Protein AF-A0A839TXS6-F1 (afdb_monomer)

Solvent-accessible surface area (backbone atoms only — not comparable to full-atom values): 8202 Å² total; per-residue (Å²): 132,53,36,42,68,59,50,18,70,73,70,50,46,52,59,66,53,50,51,52,53,51,49,50,30,34,73,73,60,77,38,52,54,54,51,75,54,97,57,32,53,45,65,44,64,71,42,46,54,56,72,69,63,61,75,83,82,77,81,77,80,83,78,79,90,78,90,86,87,88,83,88,86,90,81,88,83,87,83,82,89,80,85,82,86,80,91,72,86,74,62,67,65,44,76,38,69,32,92,76,65,67,48,78,42,80,26,48,74,86,34,74,46,64,35,94,86,78,69,47,79,38,68,96

Foldseek 3Di:
DDFLVNVCVVQLDDSVVSQVVVVVCCVVVVAANWDADPRDIGHDVVSVCVVVPPPPPPPPPPDDDDDDDDDDDDDDDDDDDDDDDDDDPQQAFDFDADPRGRDTDGHGAQDWDQDPPPRDIDGD

Secondary structure (DSSP, 8-state):
-EEHHHHHHHHT--HHHHHHHHHHHHHTTSSSSEEEETTEEEE-HHHHHHHH-S----------------------------PPP------PPEEEE-TTT--EEEE-TT-EEE-TTT--EEE-

Sequence (124 aa):
MTSVEQIRSLSQTSPADVTRDLTFMFEEGLLPEGRIINGTVYIHQQAFDDYFNDEYDEEYEDGDSSSDETGHGRIEGSPSGFEPPGSGHPSSPKTVECPGCGARVFLGAEQEKECEYCGNVVCA

Structure (mmCIF, N/CA/C/O backbone):
data_AF-A0A839TXS6-F1
#
_entry.id   AF-A0A839TXS6-F1
#
loop_
_atom_site.group_PDB
_atom_site.id
_atom_site.type_symbol
_atom_site.label_atom_id
_atom_site.label_alt_id
_atom_site.label_comp_id
_atom_site.label_asym_id
_atom_site.label_entity_id
_atom_site.label_seq_id
_atom_site.pdbx_PDB_ins_code
_atom_site.Cartn_x
_atom_site.Cartn_y
_atom_site.Cartn_z
_atom_site.occupancy
_atom_site.B_iso_or_equiv
_atom_site.auth_seq_id
_atom_site.auth_comp_id
_atom_site.auth_asym_id
_atom_site.auth_atom_id
_atom_site.pdbx_PDB_model_num
ATOM 1 N N . MET A 1 1 ? 10.062 -11.748 -2.117 1.00 67.19 1 MET A N 1
ATOM 2 C CA . MET A 1 1 ? 8.942 -11.044 -2.775 1.00 67.19 1 MET A CA 1
ATOM 3 C C . MET A 1 1 ? 7.980 -10.630 -1.686 1.00 67.19 1 MET A C 1
ATOM 5 O O . MET A 1 1 ? 7.660 -11.469 -0.851 1.00 67.19 1 MET A O 1
ATOM 9 N N . THR A 1 2 ? 7.609 -9.357 -1.651 1.00 89.44 2 THR A N 1
ATOM 10 C CA . THR A 1 2 ? 6.783 -8.784 -0.582 1.00 89.44 2 THR A CA 1
ATOM 11 C C . THR A 1 2 ? 5.312 -8.881 -0.972 1.00 89.44 2 THR A C 1
ATOM 13 O O . THR A 1 2 ? 4.953 -8.588 -2.111 1.00 89.44 2 THR A O 1
ATOM 16 N N . SER A 1 3 ? 4.458 -9.316 -0.049 1.00 94.19 3 SER A N 1
ATOM 17 C CA . SER A 1 3 ? 3.008 -9.394 -0.267 1.00 94.19 3 SER A CA 1
ATOM 18 C C . SER A 1 3 ? 2.260 -8.236 0.392 1.00 94.19 3 SER A C 1
ATOM 20 O O . SER A 1 3 ? 2.709 -7.681 1.393 1.00 94.19 3 SER A O 1
ATOM 22 N N . VAL A 1 4 ? 1.083 -7.915 -0.142 1.00 93.38 4 VAL A N 1
ATOM 23 C CA . VAL A 1 4 ? 0.149 -6.924 0.411 1.00 93.38 4 VAL A CA 1
ATOM 24 C C . VAL A 1 4 ? -0.238 -7.277 1.850 1.00 93.38 4 VAL A C 1
ATOM 26 O O . VAL A 1 4 ? -0.277 -6.391 2.695 1.00 93.38 4 VAL A O 1
ATOM 29 N N . GLU A 1 5 ? -0.438 -8.562 2.165 1.00 92.69 5 GLU A N 1
ATOM 30 C CA . GLU A 1 5 ? -0.753 -9.007 3.534 1.00 92.69 5 GLU A CA 1
ATOM 31 C C . GLU A 1 5 ? 0.400 -8.756 4.515 1.00 92.69 5 GLU A C 1
ATOM 33 O O . GLU A 1 5 ? 0.169 -8.354 5.655 1.00 92.69 5 GLU A O 1
ATOM 38 N N . GLN A 1 6 ? 1.650 -8.944 4.081 1.00 92.56 6 GLN A N 1
ATOM 39 C CA . GLN A 1 6 ? 2.813 -8.621 4.913 1.00 92.56 6 GLN A CA 1
ATOM 40 C C . GLN A 1 6 ? 2.917 -7.120 5.167 1.00 92.56 6 GLN A C 1
ATOM 42 O O . GLN A 1 6 ? 3.170 -6.719 6.299 1.00 92.56 6 GLN A O 1
ATOM 47 N N . ILE A 1 7 ? 2.691 -6.300 4.139 1.00 92.25 7 ILE A N 1
ATOM 48 C CA . ILE A 1 7 ? 2.726 -4.839 4.270 1.00 92.25 7 ILE A CA 1
ATOM 49 C C . ILE A 1 7 ? 1.633 -4.390 5.231 1.00 92.25 7 ILE A C 1
ATOM 51 O O . ILE A 1 7 ? 1.949 -3.738 6.216 1.00 92.25 7 ILE A O 1
ATOM 55 N N . ARG A 1 8 ? 0.394 -4.856 5.035 1.00 92.25 8 ARG A N 1
ATOM 56 C CA . ARG A 1 8 ? -0.717 -4.650 5.972 1.00 92.25 8 ARG A CA 1
ATOM 57 C C . ARG A 1 8 ? -0.344 -5.002 7.407 1.00 92.25 8 ARG A C 1
ATOM 59 O O . ARG A 1 8 ? -0.672 -4.257 8.322 1.00 92.25 8 ARG A O 1
ATOM 66 N N . SER A 1 9 ? 0.288 -6.154 7.626 1.00 92.56 9 SER A N 1
ATOM 67 C CA . SER A 1 9 ? 0.635 -6.591 8.980 1.00 92.56 9 SER A CA 1
ATOM 68 C C . SER A 1 9 ? 1.635 -5.650 9.652 1.00 92.56 9 SER A C 1
ATOM 70 O O . SER A 1 9 ? 1.652 -5.580 10.878 1.00 92.56 9 SER A O 1
ATOM 72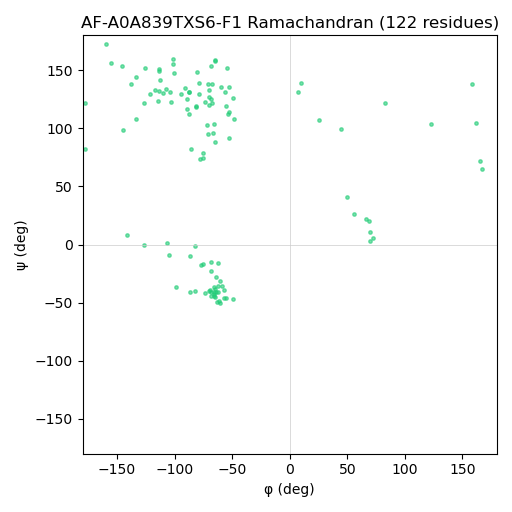 N N . LEU A 1 10 ? 2.469 -4.963 8.870 1.00 93.31 10 LEU A N 1
ATOM 73 C CA . LEU A 1 10 ? 3.461 -4.006 9.355 1.00 93.31 10 LEU A CA 1
ATOM 74 C C . LEU A 1 10 ? 2.870 -2.601 9.515 1.00 93.31 10 LEU A C 1
ATOM 76 O O . LEU A 1 10 ? 3.157 -1.934 10.503 1.00 93.31 10 LEU A O 1
ATOM 80 N N . SER A 1 11 ? 2.039 -2.160 8.571 1.00 90.00 11 SER A N 1
ATOM 81 C CA . SER A 1 11 ? 1.421 -0.829 8.557 1.00 90.00 11 SER A CA 1
ATOM 82 C C . SER A 1 11 ? 0.112 -0.745 9.339 1.00 90.00 11 SER A C 1
ATOM 84 O O . SER A 1 11 ? -0.412 0.347 9.527 1.00 90.00 11 SER A O 1
ATOM 86 N N . GLN A 1 12 ? -0.440 -1.885 9.764 1.00 89.81 12 GLN A N 1
ATOM 87 C CA . GLN A 1 12 ? -1.757 -2.004 10.399 1.00 89.81 12 GLN A CA 1
ATOM 88 C C . GLN A 1 12 ? -2.906 -1.421 9.552 1.00 89.81 12 GLN A C 1
ATOM 90 O O . GLN A 1 12 ? -3.945 -1.036 10.080 1.00 89.81 12 GLN A O 1
ATOM 95 N N . THR A 1 13 ? -2.751 -1.380 8.226 1.00 89.06 13 THR A N 1
ATOM 96 C CA . THR A 1 13 ? -3.775 -0.891 7.286 1.00 89.06 13 THR A CA 1
ATOM 97 C C . THR A 1 13 ? -4.526 -2.039 6.614 1.00 89.06 13 THR A C 1
ATOM 99 O O . THR A 1 13 ? -4.066 -3.181 6.590 1.00 89.06 13 THR A O 1
ATOM 102 N N . SER A 1 14 ? -5.725 -1.784 6.080 1.00 93.94 14 SER A N 1
ATOM 103 C CA . SER A 1 14 ? -6.479 -2.839 5.393 1.00 93.94 14 SER A CA 1
ATOM 104 C C . SER A 1 14 ? -5.793 -3.240 4.072 1.00 93.94 14 SER A C 1
ATOM 106 O O . SER A 1 14 ? -5.113 -2.414 3.464 1.00 93.94 14 SER A O 1
ATOM 108 N N . PRO A 1 15 ? -5.973 -4.477 3.564 1.00 91.56 15 PRO A N 1
ATOM 109 C CA . PRO A 1 15 ? -5.353 -4.890 2.299 1.00 91.56 15 PRO A CA 1
ATOM 110 C C . PRO A 1 15 ? -5.799 -4.028 1.108 1.00 91.56 15 PRO A C 1
ATOM 112 O O . PRO A 1 15 ? -5.038 -3.820 0.162 1.00 91.56 15 PRO A O 1
ATOM 115 N N . ALA A 1 16 ? -7.040 -3.534 1.157 1.00 93.19 16 ALA A N 1
ATOM 116 C CA . ALA A 1 16 ? -7.600 -2.654 0.141 1.00 93.19 16 ALA A CA 1
ATOM 117 C C . ALA A 1 16 ? -6.918 -1.282 0.165 1.00 93.19 16 ALA A C 1
ATOM 119 O O . ALA A 1 16 ? -6.515 -0.794 -0.890 1.00 93.19 16 ALA A O 1
ATOM 120 N N . ASP A 1 17 ? -6.717 -0.714 1.358 1.00 94.81 17 ASP A N 1
ATOM 121 C CA . ASP A 1 17 ? -6.013 0.560 1.521 1.00 94.81 17 ASP A CA 1
ATOM 122 C C . ASP A 1 17 ? -4.547 0.426 1.111 1.00 94.81 17 ASP A C 1
ATOM 124 O O . ASP A 1 17 ? -4.075 1.221 0.312 1.00 94.81 17 ASP A O 1
ATOM 128 N N . VAL A 1 18 ? -3.858 -0.646 1.524 1.00 94.94 18 VAL A N 1
ATOM 129 C CA . VAL A 1 18 ? -2.480 -0.927 1.078 1.00 94.94 18 VAL A CA 1
ATOM 130 C C . VAL A 1 18 ? -2.395 -0.969 -0.445 1.00 94.94 18 VAL A C 1
ATOM 132 O O . VAL A 1 18 ? -1.493 -0.385 -1.033 1.00 94.94 18 VAL A O 1
ATOM 135 N N . THR A 1 19 ? -3.331 -1.656 -1.100 1.00 95.38 19 THR A N 1
ATOM 136 C CA . THR A 1 19 ? -3.340 -1.761 -2.564 1.00 95.38 19 THR A CA 1
ATOM 137 C C . THR A 1 19 ? -3.567 -0.400 -3.215 1.00 95.38 19 THR A C 1
ATOM 139 O O . THR A 1 19 ? -2.853 -0.055 -4.156 1.00 95.38 19 THR A O 1
ATOM 142 N N . ARG A 1 20 ? -4.533 0.378 -2.716 1.00 95.62 20 ARG A N 1
ATOM 143 C CA . ARG A 1 20 ? -4.832 1.726 -3.212 1.00 95.62 20 ARG A CA 1
ATOM 144 C C . ARG A 1 20 ? -3.628 2.647 -3.050 1.00 95.62 20 ARG A C 1
ATOM 146 O O . ARG A 1 20 ? -3.222 3.281 -4.016 1.00 95.62 20 ARG A O 1
ATOM 153 N N . ASP A 1 21 ? -3.056 2.683 -1.856 1.00 94.94 21 ASP A N 1
ATOM 154 C CA . ASP A 1 21 ? -1.983 3.603 -1.505 1.00 94.94 21 ASP A CA 1
ATOM 155 C C . ASP A 1 21 ? -0.696 3.246 -2.266 1.00 94.94 21 ASP A C 1
ATOM 157 O O . ASP A 1 21 ? -0.037 4.130 -2.800 1.00 94.94 21 ASP A O 1
ATOM 161 N N . LEU A 1 22 ? -0.366 1.956 -2.408 1.00 94.38 22 LEU A N 1
ATOM 162 C CA . LEU A 1 22 ? 0.760 1.514 -3.242 1.00 94.38 22 LEU A CA 1
ATOM 163 C C . LEU A 1 22 ? 0.548 1.836 -4.721 1.00 94.38 22 LEU A C 1
ATOM 165 O O . LEU A 1 22 ? 1.490 2.245 -5.387 1.00 94.38 22 LEU A O 1
ATOM 169 N N . THR A 1 23 ? -0.671 1.661 -5.237 1.00 94.31 23 THR A N 1
ATOM 170 C CA . THR A 1 23 ? -0.986 2.016 -6.630 1.00 94.31 23 THR A CA 1
ATOM 171 C C . THR A 1 23 ? -0.782 3.509 -6.851 1.00 94.31 23 THR A C 1
ATOM 173 O O . THR A 1 23 ? -0.060 3.886 -7.764 1.00 94.31 23 THR A O 1
ATOM 176 N N . PHE A 1 24 ? -1.322 4.338 -5.956 1.00 95.31 24 PHE A N 1
ATOM 177 C CA . PHE A 1 24 ? -1.114 5.782 -5.974 1.00 95.31 24 PHE A CA 1
ATOM 178 C C . PHE A 1 24 ? 0.375 6.147 -5.913 1.00 95.31 24 PHE A C 1
ATOM 180 O O . PHE A 1 24 ? 0.846 6.947 -6.708 1.00 95.31 24 PHE A O 1
ATOM 187 N N . MET A 1 25 ? 1.147 5.517 -5.023 1.00 94.56 25 MET A N 1
ATOM 188 C CA . MET A 1 25 ? 2.585 5.770 -4.912 1.00 94.56 25 MET A CA 1
ATOM 189 C C . MET A 1 25 ? 3.364 5.401 -6.184 1.00 94.56 25 MET A C 1
ATOM 191 O O . MET A 1 25 ? 4.317 6.099 -6.522 1.00 94.56 25 MET A O 1
ATOM 195 N N . PHE A 1 26 ? 2.975 4.336 -6.894 1.00 92.94 26 PHE A N 1
ATOM 196 C CA . PHE A 1 26 ? 3.568 4.003 -8.192 1.00 92.94 26 PHE A CA 1
ATOM 197 C C . PHE A 1 26 ? 3.168 5.001 -9.286 1.00 92.94 26 PHE A C 1
ATOM 199 O O . PHE A 1 26 ? 4.004 5.364 -10.106 1.00 92.94 26 PHE A O 1
ATOM 206 N N . GLU A 1 27 ? 1.909 5.444 -9.308 1.00 91.88 27 GLU A N 1
ATOM 207 C CA . GLU A 1 27 ? 1.392 6.386 -10.312 1.00 91.88 27 GLU A CA 1
ATOM 208 C C . GLU A 1 27 ? 1.982 7.793 -10.158 1.00 91.88 27 GLU A C 1
ATOM 210 O O . GLU A 1 27 ? 2.336 8.421 -11.153 1.00 91.88 27 GLU A O 1
ATOM 215 N N .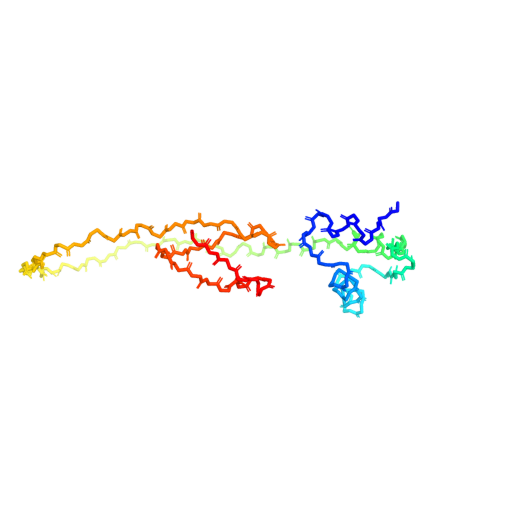 GLU A 1 28 ? 2.153 8.258 -8.921 1.00 93.56 28 GLU A N 1
ATOM 216 C CA . GLU A 1 28 ? 2.735 9.568 -8.611 1.00 93.56 28 GLU A CA 1
ATOM 217 C C . GLU A 1 28 ? 4.274 9.566 -8.624 1.00 93.56 28 GLU A C 1
ATOM 219 O O . GLU A 1 28 ? 4.896 10.596 -8.373 1.00 93.56 28 GLU A O 1
ATOM 224 N N . GLY A 1 29 ? 4.910 8.417 -8.885 1.00 89.12 29 GLY A N 1
ATOM 225 C CA . GLY A 1 29 ? 6.371 8.293 -8.916 1.00 89.12 29 GLY A CA 1
ATOM 226 C C . GLY A 1 29 ? 7.045 8.436 -7.546 1.00 89.12 29 GLY A C 1
ATOM 227 O O . GLY A 1 29 ? 8.235 8.723 -7.473 1.00 89.12 29 GLY A O 1
ATOM 228 N N . LEU A 1 30 ? 6.298 8.232 -6.456 1.00 89.62 30 LEU A N 1
ATOM 229 C CA . LEU A 1 30 ? 6.828 8.205 -5.085 1.00 89.62 30 LEU A CA 1
ATOM 230 C C . LEU A 1 30 ? 7.542 6.887 -4.764 1.00 89.62 30 LEU A C 1
ATOM 232 O O . LEU A 1 30 ? 8.281 6.791 -3.787 1.00 89.62 30 LEU A O 1
ATOM 236 N N . LEU A 1 31 ? 7.282 5.854 -5.564 1.00 90.44 31 LEU A N 1
ATOM 237 C CA . LEU A 1 31 ? 7.999 4.590 -5.545 1.00 90.44 31 LEU A CA 1
ATOM 238 C C . LEU A 1 31 ? 8.524 4.276 -6.950 1.00 90.44 31 LEU A C 1
ATOM 240 O O . LEU A 1 31 ? 7.881 4.649 -7.935 1.00 90.44 31 LEU A O 1
ATOM 244 N N . PRO A 1 32 ? 9.633 3.521 -7.053 1.00 89.25 32 PRO A N 1
ATOM 245 C CA . PRO A 1 32 ? 10.103 3.001 -8.329 1.00 89.25 32 PRO A CA 1
ATOM 246 C C . PRO A 1 32 ? 9.014 2.202 -9.044 1.00 89.25 32 PRO A C 1
ATOM 248 O O . PRO A 1 32 ? 8.172 1.572 -8.395 1.00 89.25 32 PRO A O 1
ATOM 251 N N . GLU A 1 33 ? 9.069 2.177 -10.377 1.00 88.94 33 GLU A N 1
ATOM 252 C CA . GLU A 1 33 ? 8.054 1.523 -11.202 1.00 88.94 33 GLU A CA 1
ATOM 253 C C . GLU A 1 33 ? 7.743 0.101 -10.722 1.00 88.94 33 GLU A C 1
ATOM 255 O O . GLU A 1 33 ? 8.615 -0.768 -10.575 1.00 88.94 33 GLU A O 1
ATOM 260 N N . GLY A 1 34 ? 6.460 -0.150 -10.489 1.00 90.75 34 GLY A N 1
ATOM 261 C CA . GLY A 1 34 ? 6.004 -1.388 -9.895 1.00 90.75 34 GLY A CA 1
ATOM 262 C C . GLY A 1 34 ? 4.541 -1.674 -10.174 1.00 90.75 34 GLY A C 1
ATOM 263 O O . GLY A 1 34 ? 3.811 -0.882 -10.765 1.00 90.75 34 GLY A O 1
ATOM 264 N N . ARG A 1 35 ? 4.114 -2.875 -9.789 1.00 92.75 35 ARG A N 1
ATOM 265 C CA . ARG A 1 35 ? 2.726 -3.320 -9.913 1.00 92.75 35 ARG A CA 1
ATOM 266 C C . ARG A 1 35 ? 2.394 -4.410 -8.912 1.00 92.75 35 ARG A C 1
ATOM 268 O O . ARG A 1 35 ? 3.256 -5.176 -8.478 1.00 92.75 35 ARG A O 1
ATOM 275 N N . ILE A 1 36 ? 1.108 -4.530 -8.614 1.00 93.88 36 ILE A N 1
ATOM 276 C CA . ILE A 1 36 ? 0.575 -5.549 -7.714 1.00 93.88 36 ILE A CA 1
ATOM 277 C C . ILE A 1 36 ? -0.084 -6.642 -8.557 1.00 93.88 36 ILE A C 1
ATOM 279 O O . ILE A 1 36 ? -0.995 -6.372 -9.334 1.00 93.88 36 ILE A O 1
ATOM 283 N N . ILE A 1 37 ? 0.368 -7.889 -8.411 1.00 93.50 37 ILE A N 1
ATOM 284 C CA . ILE A 1 37 ? -0.209 -9.058 -9.091 1.00 93.50 37 ILE A CA 1
ATOM 285 C C . ILE A 1 37 ? -0.547 -10.104 -8.035 1.00 93.50 37 ILE A C 1
ATOM 287 O O . ILE A 1 37 ? 0.336 -10.549 -7.306 1.00 93.50 37 ILE A O 1
ATOM 291 N N . ASN A 1 38 ? -1.816 -10.518 -7.958 1.00 91.94 38 ASN A N 1
ATOM 292 C CA . ASN A 1 38 ? -2.299 -11.514 -6.988 1.00 91.94 38 ASN A CA 1
ATOM 293 C C . ASN A 1 38 ? -1.872 -11.205 -5.538 1.00 91.94 38 ASN A C 1
ATOM 295 O O . ASN A 1 38 ? -1.428 -12.090 -4.809 1.00 91.94 38 ASN A O 1
ATOM 299 N N . GLY A 1 39 ? -1.930 -9.931 -5.138 1.00 90.69 39 GLY A N 1
ATOM 300 C CA . GLY A 1 39 ? -1.512 -9.493 -3.801 1.00 90.69 39 GLY A CA 1
ATOM 301 C C . GLY A 1 39 ? -0.002 -9.559 -3.547 1.00 90.69 39 GLY A C 1
ATOM 302 O O . GLY A 1 39 ? 0.428 -9.396 -2.410 1.00 90.69 39 GLY A O 1
ATOM 303 N N . THR A 1 40 ? 0.816 -9.790 -4.573 1.00 94.94 40 THR A N 1
ATOM 304 C CA . THR A 1 40 ? 2.279 -9.701 -4.500 1.00 94.94 40 THR A CA 1
ATOM 305 C C . THR A 1 40 ? 2.742 -8.416 -5.168 1.00 94.94 40 THR A C 1
ATOM 307 O O . THR A 1 40 ? 2.317 -8.106 -6.282 1.00 94.94 40 THR A O 1
A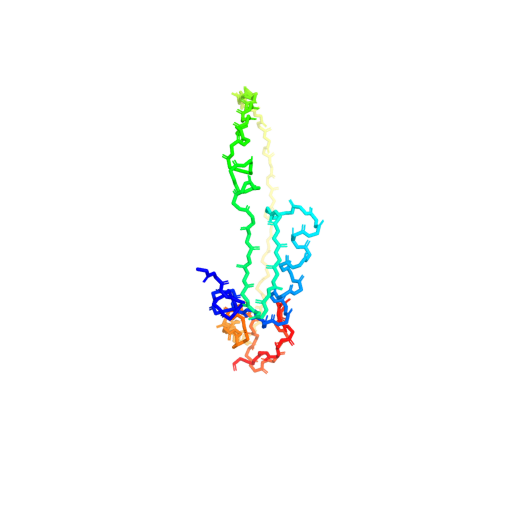TOM 310 N N . VAL A 1 41 ? 3.605 -7.669 -4.486 1.00 93.81 41 VAL A N 1
ATOM 311 C CA . VAL A 1 41 ? 4.163 -6.411 -4.981 1.00 93.81 41 VAL A CA 1
ATOM 312 C C . VAL A 1 41 ? 5.436 -6.713 -5.767 1.00 93.81 41 VAL A C 1
ATOM 314 O O . VAL A 1 41 ? 6.358 -7.356 -5.256 1.00 93.81 41 VAL A O 1
ATOM 317 N N . TYR A 1 42 ? 5.478 -6.252 -7.013 1.00 92.44 42 TYR A N 1
ATOM 318 C CA . TYR A 1 42 ? 6.628 -6.355 -7.903 1.00 92.44 42 TYR A CA 1
ATOM 319 C C . TYR A 1 42 ? 7.159 -4.961 -8.184 1.00 92.44 42 TYR A C 1
ATOM 321 O O . TYR A 1 42 ? 6.419 -4.126 -8.690 1.00 92.44 42 TYR A O 1
ATOM 329 N N . ILE A 1 43 ? 8.436 -4.741 -7.894 1.00 89.94 43 ILE A N 1
ATOM 330 C CA . ILE A 1 43 ? 9.142 -3.503 -8.220 1.00 89.94 43 ILE A CA 1
ATOM 331 C C . ILE A 1 43 ? 10.211 -3.851 -9.257 1.00 89.94 43 ILE A C 1
ATOM 333 O O . ILE A 1 43 ? 10.910 -4.861 -9.111 1.00 89.94 43 ILE A O 1
ATOM 337 N N . HIS A 1 44 ? 10.295 -3.074 -10.335 1.00 83.56 44 HIS A N 1
ATOM 338 C CA . HIS A 1 44 ? 11.301 -3.265 -11.373 1.00 83.56 44 HIS A CA 1
ATOM 339 C C . HIS A 1 44 ? 12.683 -2.891 -10.825 1.00 83.56 44 HIS A C 1
ATOM 341 O O . HIS A 1 44 ? 12.911 -1.756 -10.429 1.00 83.56 44 HIS A O 1
ATOM 347 N N . GLN A 1 45 ? 13.617 -3.849 -10.816 1.00 72.44 45 GLN A N 1
ATOM 348 C CA . GLN A 1 45 ? 14.952 -3.661 -10.225 1.00 72.44 45 GLN A CA 1
ATOM 349 C C . GLN A 1 45 ? 15.737 -2.508 -10.864 1.00 72.44 45 GLN A C 1
ATOM 351 O O . GLN A 1 45 ? 16.397 -1.776 -10.148 1.00 72.44 45 GLN A O 1
ATOM 356 N N . GLN A 1 46 ? 15.593 -2.295 -12.176 1.00 67.38 46 GLN A N 1
ATOM 357 C CA . GLN A 1 46 ? 16.263 -1.192 -12.877 1.00 67.38 46 GLN A CA 1
ATOM 358 C C . GLN A 1 46 ? 15.821 0.182 -12.354 1.00 67.38 46 GLN A C 1
ATOM 360 O O . GLN A 1 46 ? 16.663 1.034 -12.116 1.00 67.38 46 GLN A O 1
ATOM 365 N N . ALA A 1 47 ? 14.526 0.361 -12.072 1.00 62.34 47 ALA A N 1
ATOM 366 C CA . ALA A 1 47 ? 14.020 1.588 -11.455 1.00 62.34 47 ALA A CA 1
ATOM 367 C C . ALA A 1 47 ? 14.485 1.743 -9.995 1.00 62.34 47 ALA A C 1
ATOM 369 O O . ALA A 1 47 ? 14.501 2.844 -9.457 1.00 62.34 47 ALA A O 1
ATOM 370 N N . PHE A 1 48 ? 14.847 0.636 -9.343 1.00 67.62 48 PHE A N 1
ATOM 371 C CA . PHE A 1 48 ? 15.382 0.640 -7.987 1.00 67.62 48 PHE A CA 1
ATOM 372 C C . PHE A 1 48 ? 16.822 1.157 -7.958 1.00 67.62 48 PHE A C 1
ATOM 374 O O . PHE A 1 48 ? 17.157 1.937 -7.079 1.00 67.62 48 PHE A O 1
ATOM 381 N N . ASP A 1 49 ? 17.660 0.751 -8.915 1.00 65.56 49 ASP A N 1
ATOM 382 C CA . ASP A 1 49 ? 19.042 1.230 -9.004 1.00 65.56 49 ASP A CA 1
ATOM 383 C C . ASP A 1 49 ? 19.097 2.736 -9.317 1.00 65.56 49 ASP A C 1
ATOM 385 O O . ASP A 1 49 ? 19.868 3.452 -8.686 1.00 65.56 49 ASP A O 1
ATOM 389 N N . ASP A 1 50 ? 18.237 3.237 -10.212 1.00 64.00 50 ASP A N 1
ATOM 390 C CA . ASP A 1 50 ? 18.182 4.671 -10.539 1.00 64.00 50 ASP A CA 1
ATOM 391 C C . ASP A 1 50 ? 17.708 5.542 -9.356 1.00 64.00 50 ASP A C 1
ATOM 393 O O . ASP A 1 50 ? 18.250 6.622 -9.159 1.00 64.00 50 ASP A O 1
ATOM 397 N N . TYR A 1 51 ? 16.758 5.063 -8.537 1.00 65.56 51 TYR A N 1
ATOM 398 C CA . TYR A 1 51 ? 16.209 5.784 -7.368 1.00 65.56 51 TYR A CA 1
ATOM 399 C C . TYR A 1 51 ? 17.140 5.822 -6.140 1.00 65.56 51 TYR A C 1
ATOM 401 O O . TYR A 1 51 ? 16.901 6.546 -5.182 1.00 65.56 51 TYR A O 1
ATOM 409 N N . PHE A 1 52 ? 18.153 4.959 -6.085 1.00 65.50 52 PHE A N 1
ATOM 410 C CA . PHE A 1 52 ? 19.136 4.968 -4.992 1.00 65.50 52 PHE A CA 1
ATOM 411 C C . PHE A 1 52 ? 20.480 5.558 -5.422 1.00 65.50 52 PHE A C 1
ATOM 413 O O . PHE A 1 52 ? 21.357 5.750 -4.579 1.00 65.50 52 PHE A O 1
ATOM 420 N N . ASN A 1 53 ? 20.654 5.797 -6.722 1.00 65.12 53 ASN A N 1
ATOM 421 C CA . ASN A 1 53 ? 21.879 6.312 -7.313 1.00 65.12 53 ASN A CA 1
ATOM 422 C C . ASN A 1 53 ? 21.749 7.779 -7.754 1.00 65.12 53 ASN A C 1
ATOM 424 O O . ASN A 1 53 ? 22.723 8.329 -8.272 1.00 65.12 53 ASN A O 1
ATOM 428 N N . ASP A 1 54 ? 20.599 8.434 -7.546 1.00 58.94 54 ASP A N 1
ATOM 429 C CA . ASP A 1 54 ? 20.577 9.890 -7.471 1.00 58.94 54 ASP A CA 1
ATOM 430 C C . ASP A 1 54 ? 21.362 10.322 -6.227 1.00 58.94 54 ASP A C 1
ATOM 432 O O . ASP A 1 54 ? 20.974 10.144 -5.075 1.00 58.94 54 ASP A O 1
ATOM 436 N N . GLU A 1 55 ? 22.571 10.794 -6.499 1.00 58.53 55 GLU A N 1
ATOM 437 C CA . GLU A 1 55 ? 23.480 11.388 -5.537 1.00 58.53 55 GLU A CA 1
ATOM 438 C C . GLU A 1 55 ? 22.741 12.521 -4.816 1.00 58.53 55 GLU A C 1
ATOM 440 O O . GLU A 1 55 ? 22.372 13.520 -5.434 1.00 58.53 55 GLU A O 1
ATOM 445 N N . TYR A 1 56 ? 22.475 12.319 -3.522 1.00 56.47 56 TYR A N 1
ATOM 446 C CA . TYR A 1 56 ? 22.005 13.337 -2.584 1.00 56.47 56 TYR A CA 1
ATOM 447 C C . TYR A 1 56 ? 22.962 14.542 -2.662 1.00 56.47 56 TYR A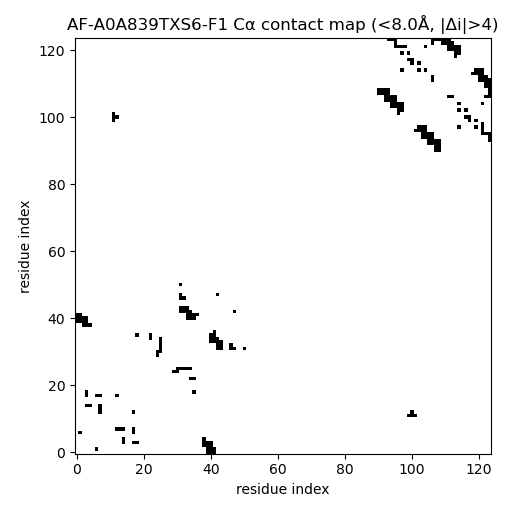 C 1
ATOM 449 O O . TYR A 1 56 ? 23.984 14.581 -1.977 1.00 56.47 56 TYR A O 1
ATOM 457 N N . ASP A 1 57 ? 22.658 15.511 -3.523 1.00 55.38 57 ASP A N 1
ATOM 458 C CA . ASP A 1 57 ? 23.381 16.779 -3.614 1.00 55.38 57 ASP A CA 1
ATOM 459 C C . ASP A 1 57 ? 22.902 17.676 -2.463 1.00 55.38 57 ASP A C 1
ATOM 461 O O . ASP A 1 57 ? 22.072 18.573 -2.610 1.00 55.38 57 ASP A O 1
ATOM 465 N N . GLU A 1 58 ? 23.349 17.344 -1.252 1.00 55.09 58 GLU A N 1
ATOM 466 C CA . GLU A 1 58 ? 23.174 18.170 -0.060 1.00 55.09 58 GLU A CA 1
ATOM 467 C C . GLU A 1 58 ? 24.150 19.355 -0.107 1.00 55.09 58 GLU A C 1
ATOM 469 O O . GLU A 1 58 ? 25.131 19.408 0.637 1.00 55.09 58 GLU A O 1
ATOM 474 N N . GLU A 1 59 ? 23.879 20.353 -0.950 1.00 54.41 59 GLU A N 1
ATOM 475 C CA . GLU A 1 59 ? 24.480 21.679 -0.774 1.00 54.41 59 GLU A CA 1
ATOM 476 C C . GLU A 1 59 ? 23.784 22.398 0.398 1.00 54.41 59 GLU A C 1
ATOM 478 O O . GLU A 1 59 ? 22.902 23.241 0.234 1.00 54.41 59 GLU A O 1
ATOM 483 N N . TYR A 1 60 ? 24.169 22.040 1.628 1.00 61.66 60 TYR A N 1
ATOM 484 C CA . TYR A 1 60 ? 23.898 22.862 2.808 1.00 61.66 60 TYR A CA 1
ATOM 485 C C . TYR A 1 60 ? 24.787 24.113 2.753 1.00 61.66 60 TYR A C 1
ATOM 487 O O . TYR A 1 60 ? 25.938 24.098 3.192 1.00 61.66 60 TYR A O 1
ATOM 495 N N . GLU A 1 61 ? 24.251 25.215 2.228 1.00 55.22 61 GLU A N 1
ATOM 496 C CA . GLU A 1 61 ? 24.837 26.543 2.426 1.00 55.22 61 GLU A CA 1
ATOM 497 C C . GLU A 1 61 ? 24.710 26.934 3.913 1.00 55.22 61 GLU A C 1
ATOM 499 O O . GLU A 1 61 ? 23.674 27.419 4.375 1.00 55.22 61 GLU A O 1
ATOM 504 N N . ASP A 1 62 ? 25.775 26.685 4.682 1.00 57.59 62 ASP A N 1
ATOM 505 C CA . ASP A 1 62 ? 25.957 27.131 6.068 1.00 57.59 62 ASP A CA 1
ATOM 506 C C . ASP A 1 62 ? 26.049 28.669 6.109 1.00 57.59 62 ASP A C 1
ATOM 508 O O . ASP A 1 62 ? 27.110 29.279 5.971 1.00 57.59 62 ASP A O 1
ATOM 512 N N . GLY A 1 63 ? 24.889 29.314 6.219 1.00 53.34 63 GLY A N 1
ATOM 513 C CA . GLY A 1 63 ? 24.752 30.759 6.372 1.00 53.34 63 GLY A CA 1
ATOM 514 C C . GLY A 1 63 ? 24.846 31.195 7.834 1.00 53.34 63 GLY A C 1
ATOM 515 O O . GLY A 1 63 ? 23.820 31.382 8.480 1.00 53.34 63 GLY A O 1
ATOM 516 N N . ASP A 1 64 ? 26.084 31.331 8.313 1.00 48.16 64 ASP A N 1
ATOM 517 C CA . ASP A 1 64 ? 26.604 32.172 9.407 1.00 48.16 64 ASP A CA 1
ATOM 518 C C . ASP A 1 64 ? 25.634 32.597 10.535 1.00 48.16 64 ASP A C 1
ATOM 520 O O . ASP A 1 64 ? 24.802 33.500 10.414 1.00 48.16 64 ASP A O 1
ATOM 524 N N . SER A 1 65 ? 25.835 31.980 11.700 1.00 52.34 65 SER A N 1
ATOM 525 C CA . SER A 1 65 ? 25.264 32.391 12.980 1.00 52.34 65 SER A CA 1
ATOM 526 C C . SER A 1 65 ? 26.201 33.392 13.664 1.00 52.34 65 SER A C 1
ATOM 528 O O . SER A 1 65 ? 27.311 33.033 14.060 1.00 52.34 65 SER A O 1
ATOM 530 N N . SER A 1 66 ? 25.748 34.631 13.873 1.00 55.09 66 SER A N 1
ATOM 531 C CA . SER A 1 66 ? 26.407 35.574 14.782 1.00 55.09 66 SER A CA 1
ATOM 532 C C . SER A 1 66 ? 25.386 36.262 15.689 1.00 55.09 66 SER A C 1
ATOM 534 O O . SER A 1 66 ? 24.580 37.086 15.256 1.00 55.09 66 SER A O 1
ATOM 536 N N . SER A 1 67 ? 25.416 35.872 16.964 1.00 54.91 67 SER A N 1
ATOM 537 C CA . SER A 1 67 ? 24.726 36.514 18.081 1.00 54.91 67 SER A CA 1
ATOM 538 C C . SER A 1 67 ? 25.376 37.854 18.422 1.00 54.91 67 SER A C 1
ATOM 540 O O . SER A 1 67 ? 26.596 37.918 18.553 1.00 54.91 67 SER A O 1
ATOM 542 N N . ASP A 1 68 ? 24.571 38.878 18.706 1.00 44.72 68 ASP A N 1
ATOM 543 C CA . ASP A 1 68 ? 24.991 39.945 19.614 1.00 44.72 68 ASP A CA 1
ATOM 544 C C . ASP A 1 68 ? 23.841 40.331 20.549 1.00 44.72 68 ASP A C 1
ATOM 546 O O . ASP A 1 68 ? 22.662 40.370 20.189 1.00 44.72 68 ASP A O 1
ATOM 550 N N . GLU A 1 69 ? 24.219 40.535 21.797 1.00 49.22 69 GLU A N 1
ATOM 551 C CA . GLU A 1 69 ? 23.391 40.588 22.982 1.00 49.22 69 GLU A CA 1
ATOM 552 C C . GLU A 1 69 ? 23.580 41.950 23.638 1.00 49.22 69 GLU A C 1
ATOM 554 O O . GLU A 1 69 ? 24.713 42.337 23.882 1.00 49.22 69 GLU A O 1
ATOM 559 N N . THR A 1 70 ? 22.487 42.664 23.951 1.00 46.12 70 THR A N 1
ATOM 560 C CA . THR A 1 70 ? 22.274 43.516 25.151 1.00 46.12 70 THR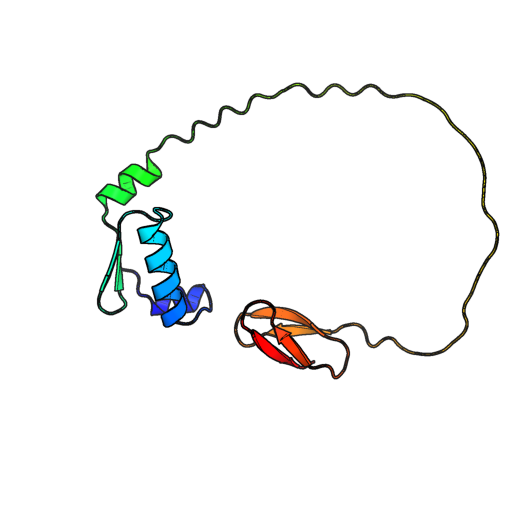 A CA 1
ATOM 561 C C . THR A 1 70 ? 21.177 44.569 24.925 1.00 46.12 70 THR A C 1
ATOM 563 O O . THR A 1 70 ? 21.132 45.235 23.897 1.00 46.12 70 THR A O 1
ATOM 566 N N . GLY A 1 71 ? 20.309 44.792 25.928 1.00 36.16 71 GLY A N 1
ATOM 567 C CA . GLY A 1 71 ? 19.420 45.968 25.925 1.00 36.16 71 GLY A CA 1
ATOM 568 C C . GLY A 1 71 ? 18.237 45.980 26.904 1.00 36.16 71 GLY A C 1
ATOM 569 O O . GLY A 1 71 ? 17.098 45.857 26.486 1.00 36.16 71 GLY A O 1
ATOM 570 N N . HIS A 1 72 ? 18.522 46.155 28.198 1.00 49.19 72 HIS A N 1
ATOM 571 C CA . HIS A 1 72 ? 17.706 46.744 29.283 1.00 49.19 72 HIS A CA 1
ATOM 572 C C . HIS A 1 72 ? 16.221 47.140 29.061 1.00 49.19 72 HIS A C 1
ATOM 574 O O . HIS A 1 72 ? 15.911 48.004 28.247 1.00 49.19 72 HIS A O 1
ATOM 580 N N . GLY A 1 73 ? 15.339 46.717 29.987 1.00 36.34 73 GLY A N 1
ATOM 581 C CA . GLY A 1 73 ? 14.014 47.337 30.171 1.00 36.34 73 GLY A CA 1
ATOM 582 C C . GLY A 1 73 ? 13.142 46.775 31.307 1.00 36.34 73 GLY A C 1
ATOM 583 O O . GLY A 1 73 ? 12.252 45.970 31.078 1.00 36.34 73 GLY A O 1
ATOM 584 N N . ARG A 1 74 ? 13.386 47.232 32.539 1.00 46.31 74 ARG A N 1
ATOM 585 C CA . ARG A 1 74 ? 12.570 47.084 33.767 1.00 46.31 74 ARG A CA 1
ATOM 586 C C . ARG A 1 74 ? 11.168 47.700 33.612 1.00 46.31 74 ARG A C 1
ATOM 588 O O . ARG A 1 74 ? 11.135 48.857 33.221 1.00 46.31 74 ARG A O 1
ATOM 595 N N . ILE A 1 75 ? 10.088 47.028 34.051 1.00 45.44 75 ILE A N 1
ATOM 596 C CA . ILE A 1 75 ? 9.075 47.541 35.016 1.00 45.44 75 ILE A CA 1
ATOM 597 C C . ILE A 1 75 ? 7.973 46.511 35.362 1.00 45.44 75 ILE A C 1
ATOM 599 O O . ILE A 1 75 ? 7.267 46.000 34.506 1.00 45.44 75 ILE A O 1
ATOM 603 N N . GLU A 1 76 ? 7.89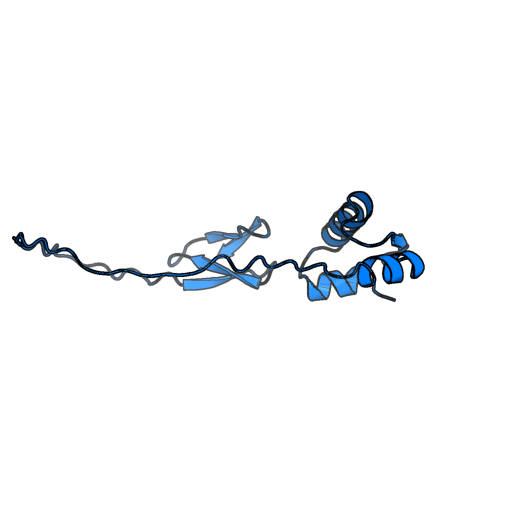9 46.251 36.668 1.00 43.56 76 GLU A N 1
ATOM 604 C CA . GLU A 1 76 ? 6.780 45.968 37.587 1.00 43.56 76 GLU A CA 1
ATOM 605 C C . GLU A 1 76 ? 5.354 45.705 37.069 1.00 43.56 76 GLU A C 1
ATOM 607 O O . GLU A 1 76 ? 4.801 46.467 36.282 1.00 43.56 76 GLU A O 1
ATOM 612 N N . GLY A 1 77 ? 4.693 44.715 37.688 1.00 37.31 77 GLY A N 1
ATOM 613 C CA . GLY A 1 77 ? 3.233 44.610 37.663 1.00 37.31 77 GLY A CA 1
ATOM 614 C C . GLY A 1 77 ? 2.669 43.276 38.152 1.00 37.31 77 GLY A C 1
ATOM 615 O O . GLY A 1 77 ? 2.054 42.560 37.375 1.00 37.31 77 GLY A O 1
ATOM 616 N N . SER A 1 78 ? 2.847 42.943 39.433 1.00 49.28 78 SER A N 1
ATOM 617 C CA . SER A 1 78 ? 1.943 42.005 40.115 1.00 49.28 78 SER A CA 1
ATOM 618 C C . SER A 1 78 ? 0.784 42.823 40.687 1.00 49.28 78 SER A C 1
ATOM 620 O O . SER A 1 78 ? 1.040 43.855 41.314 1.00 49.28 78 SER A O 1
ATOM 622 N N . PRO A 1 79 ? -0.476 42.415 40.469 1.00 49.78 79 PRO A N 1
ATOM 623 C CA . PRO A 1 79 ? -1.277 42.188 41.662 1.00 49.78 79 PRO A CA 1
ATOM 624 C C . PRO A 1 79 ? -2.285 41.037 41.545 1.00 49.78 79 PRO A C 1
ATOM 626 O O . PRO A 1 79 ? -2.902 40.798 40.514 1.00 49.78 79 PRO A O 1
ATOM 629 N N . SER A 1 80 ? -2.570 40.499 42.727 1.00 41.31 80 SER A N 1
ATOM 630 C CA . SER A 1 80 ? -3.884 40.027 43.158 1.00 41.31 80 SER A CA 1
ATOM 631 C C . SER A 1 80 ? -4.305 38.626 42.734 1.00 41.31 80 SER A C 1
ATOM 633 O O . SER A 1 80 ? -4.436 38.282 41.565 1.00 41.31 80 SER A O 1
ATOM 635 N N . GLY A 1 81 ? -4.580 37.838 43.770 1.00 46.31 81 GLY A N 1
ATOM 636 C CA . GLY A 1 81 ? -5.068 36.484 43.668 1.00 46.31 81 GLY A CA 1
ATOM 637 C C . GLY A 1 81 ? -6.449 36.372 43.039 1.00 46.31 81 GLY A C 1
ATOM 638 O O . GLY A 1 81 ? -7.274 37.285 43.079 1.00 46.31 81 GLY A O 1
ATOM 639 N N . PHE A 1 82 ? -6.681 35.171 42.534 1.00 38.56 82 PHE A N 1
ATOM 640 C CA . PHE A 1 82 ? -7.989 34.556 42.455 1.00 38.56 82 PHE A CA 1
ATOM 641 C C . PHE A 1 82 ? -7.772 33.059 42.695 1.00 38.56 82 PHE A C 1
ATOM 643 O O . PHE A 1 82 ? -7.341 32.330 41.806 1.00 38.56 82 PHE A O 1
ATOM 650 N N . GLU A 1 83 ? -8.006 32.615 43.929 1.00 46.81 83 GLU A N 1
ATOM 651 C CA . GLU A 1 83 ? -8.397 31.231 44.181 1.00 46.81 83 GLU A CA 1
ATOM 652 C C . GLU A 1 83 ? -9.857 31.091 43.734 1.00 46.81 83 GLU A C 1
ATOM 654 O O . GLU A 1 83 ? -10.713 31.818 44.249 1.00 46.81 83 GLU A O 1
ATOM 659 N N . PRO A 1 84 ? -10.196 30.180 42.811 1.00 50.97 84 PRO A N 1
ATOM 660 C CA . PRO A 1 84 ? -11.547 29.662 42.737 1.00 50.97 84 PRO A CA 1
ATOM 661 C C . PRO A 1 84 ? -11.689 28.449 43.678 1.00 50.97 84 PRO A C 1
ATOM 663 O O . PRO A 1 84 ? -10.859 27.536 43.651 1.00 50.97 84 PRO A O 1
ATOM 666 N N . PRO A 1 85 ? -12.741 28.412 44.511 1.00 50.69 85 PRO A N 1
ATOM 667 C CA . PRO A 1 85 ? -13.072 27.269 45.347 1.00 50.69 85 PRO A CA 1
ATOM 668 C C . PRO A 1 85 ? -13.819 26.213 44.520 1.00 50.69 85 PRO A C 1
ATOM 670 O O . PRO A 1 85 ? -14.624 26.556 43.658 1.00 50.69 85 PRO A O 1
ATOM 673 N N . GLY A 1 86 ? -13.645 24.932 44.850 1.00 37.16 86 GLY A N 1
ATOM 674 C CA . GLY A 1 86 ? -14.655 23.915 44.540 1.00 37.16 86 GLY A CA 1
ATOM 675 C C . GLY A 1 86 ? -14.193 22.726 43.699 1.00 37.16 86 GLY A C 1
ATOM 676 O O . GLY A 1 86 ? -14.106 22.789 42.482 1.00 37.16 86 GLY A O 1
ATOM 677 N N . SER A 1 87 ? -14.003 21.608 44.396 1.00 50.94 87 SER A N 1
ATOM 678 C CA . SER A 1 87 ? -14.752 20.365 44.171 1.00 50.94 87 SER A CA 1
ATOM 679 C C . SER A 1 87 ? -14.961 19.892 42.727 1.00 50.94 87 SER A C 1
ATOM 681 O O . SER A 1 87 ? -15.946 20.223 42.076 1.00 50.94 87 SER A O 1
ATOM 683 N N . GLY A 1 88 ? -14.121 18.950 42.318 1.00 39.06 88 GLY A N 1
ATOM 684 C CA . GLY A 1 88 ? -14.410 18.028 41.228 1.00 39.06 88 GLY A CA 1
ATOM 685 C C . GLY A 1 88 ? -13.110 17.420 40.756 1.00 39.06 88 GLY A C 1
ATOM 686 O O . GLY A 1 88 ? -12.326 18.108 40.123 1.00 39.06 88 GLY A O 1
ATOM 687 N N . HIS A 1 89 ? -12.842 16.162 41.105 1.00 45.44 89 HIS A N 1
ATOM 688 C CA . HIS A 1 89 ? -11.745 15.418 40.494 1.00 45.44 89 HIS A CA 1
ATOM 689 C C . HIS A 1 89 ? -11.918 15.498 38.967 1.00 45.44 89 HIS A C 1
ATOM 691 O O . HIS A 1 89 ? -12.895 14.931 38.471 1.00 45.44 89 HIS A O 1
ATOM 697 N N . PRO A 1 90 ? -11.026 16.152 38.199 1.00 51.28 90 PRO A N 1
ATOM 698 C CA . PRO A 1 90 ? -11.001 15.907 36.775 1.00 51.28 90 PRO A CA 1
ATOM 699 C C . PRO A 1 90 ? -10.406 14.512 36.652 1.00 51.28 90 PRO A C 1
ATOM 701 O O . PRO A 1 90 ? -9.213 14.311 36.884 1.00 51.28 90 PRO A O 1
ATOM 704 N N . SER A 1 91 ? -11.254 13.519 36.396 1.00 61.56 91 SER A N 1
ATOM 705 C CA . SER A 1 91 ? -10.801 12.203 35.966 1.00 61.56 91 SER A CA 1
ATOM 706 C C . SER A 1 91 ? -9.802 12.431 34.840 1.00 61.56 91 SER A C 1
ATOM 708 O O . SER A 1 91 ? -10.175 12.925 33.773 1.00 61.56 91 SER A O 1
ATOM 710 N N . SER A 1 92 ? -8.526 12.200 35.139 1.00 62.28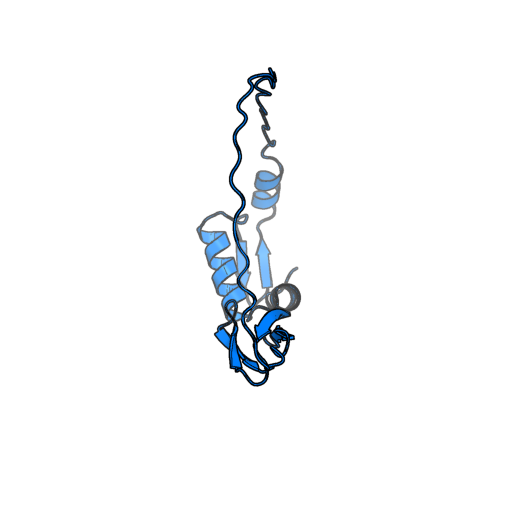 92 SER A N 1
ATOM 711 C CA . SER A 1 92 ? -7.420 12.509 34.245 1.00 62.28 92 SER A CA 1
ATOM 712 C C . SER A 1 92 ? -7.712 11.855 32.897 1.00 62.28 92 SER A C 1
ATOM 714 O O . SER A 1 92 ? -8.173 10.708 32.904 1.00 62.28 92 SER A O 1
ATOM 716 N N . PRO A 1 93 ? -7.506 12.551 31.765 1.00 66.31 93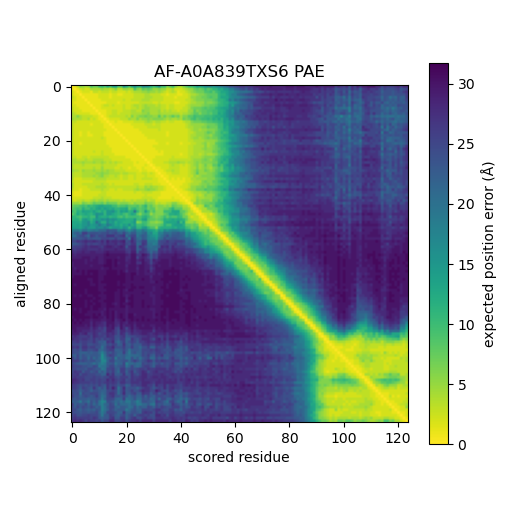 PRO A N 1
ATOM 717 C CA . PRO A 1 93 ? -7.769 11.960 30.463 1.00 66.31 93 PRO A CA 1
ATOM 718 C C . PRO A 1 93 ? -6.975 10.658 30.365 1.00 66.31 93 PRO A C 1
ATOM 720 O O . PRO A 1 93 ? -5.752 10.652 30.521 1.00 66.31 93 PRO A O 1
ATOM 723 N N . LYS A 1 94 ? -7.682 9.542 30.190 1.00 73.50 94 LYS A N 1
ATOM 724 C CA . LYS A 1 94 ? -7.046 8.243 30.013 1.00 73.50 94 LYS A CA 1
ATOM 725 C C . LYS A 1 94 ? -6.582 8.172 28.570 1.00 73.50 94 LYS A C 1
ATOM 727 O O . LYS A 1 94 ? -7.344 8.442 27.643 1.00 73.50 94 LYS A O 1
ATOM 732 N N . THR A 1 95 ? -5.321 7.818 28.386 1.00 84.00 95 THR A N 1
ATOM 733 C CA . THR A 1 95 ? -4.819 7.443 27.071 1.00 84.00 95 THR A CA 1
ATOM 734 C C . THR A 1 95 ? -5.201 5.991 26.825 1.00 84.00 95 THR A C 1
ATOM 736 O O . THR A 1 95 ? -4.769 5.112 27.568 1.00 84.00 95 THR A O 1
ATOM 739 N N . VAL A 1 96 ? -6.005 5.743 25.799 1.00 87.31 96 VAL A N 1
ATOM 740 C CA . VAL A 1 96 ? -6.376 4.400 25.344 1.00 87.31 96 VAL A CA 1
ATOM 741 C C . VAL A 1 96 ? -5.796 4.145 23.962 1.00 87.31 96 VAL A C 1
ATOM 743 O O . VAL A 1 96 ? -5.574 5.076 23.190 1.00 87.31 96 VAL A O 1
ATOM 746 N N . GLU A 1 97 ? -5.514 2.888 23.648 1.00 91.06 97 GLU A N 1
ATOM 747 C CA . GLU A 1 97 ? -4.990 2.500 22.341 1.00 91.06 97 GLU A CA 1
ATOM 748 C C . GLU A 1 97 ? -6.142 2.071 21.427 1.00 91.06 97 GLU A C 1
ATOM 750 O O . GLU A 1 97 ? -6.991 1.268 21.815 1.00 91.06 97 GLU A O 1
ATOM 755 N N . CYS A 1 98 ? -6.202 2.629 20.219 1.00 90.75 98 CYS A N 1
ATOM 756 C CA . CYS A 1 98 ? -7.216 2.271 19.242 1.00 90.75 98 CYS A CA 1
ATOM 757 C C . CYS A 1 98 ? -6.984 0.830 18.755 1.00 90.75 98 CYS A C 1
ATOM 759 O O . CYS A 1 98 ? -5.920 0.548 18.200 1.00 90.75 98 CYS A O 1
ATOM 761 N N . PRO A 1 99 ? -7.978 -0.071 18.845 1.00 87.75 99 PRO A N 1
ATOM 762 C CA . PRO A 1 99 ? -7.821 -1.459 18.406 1.00 87.75 99 PRO A CA 1
ATOM 763 C C . PRO A 1 99 ? -7.670 -1.610 16.884 1.00 87.75 99 PRO A C 1
ATOM 765 O O . PRO A 1 99 ? -7.291 -2.677 16.412 1.00 87.75 99 PRO A O 1
ATOM 768 N N . GLY A 1 100 ? -7.994 -0.570 16.108 1.00 84.31 100 GLY A N 1
ATOM 769 C CA . GLY A 1 100 ? -7.894 -0.597 14.648 1.00 84.31 100 GLY A CA 1
ATOM 770 C C . GLY A 1 100 ? -6.494 -0.323 14.112 1.00 84.31 100 GLY A C 1
ATOM 771 O O . GLY A 1 100 ? -6.087 -0.955 13.146 1.00 84.31 100 GLY A O 1
ATOM 772 N N . CYS A 1 101 ? -5.778 0.624 14.720 1.00 88.81 101 CYS A N 1
ATOM 773 C CA . CYS A 1 101 ? -4.528 1.159 14.172 1.00 88.81 101 CYS A CA 1
ATOM 774 C C . CYS A 1 101 ? -3.443 1.441 15.224 1.00 88.81 101 CYS A C 1
ATOM 776 O O . CYS A 1 101 ? -2.465 2.118 14.921 1.00 88.81 101 CYS A O 1
ATOM 778 N N . GLY A 1 102 ? -3.641 1.037 16.484 1.00 87.25 102 GLY A N 1
ATOM 779 C CA . GLY A 1 102 ? -2.657 1.239 17.555 1.00 87.25 102 GLY A CA 1
ATOM 780 C C . GLY A 1 102 ? -2.464 2.698 17.992 1.00 87.25 102 GLY A C 1
ATOM 781 O O . GLY A 1 102 ? -1.625 2.989 18.843 1.00 87.25 102 GLY A O 1
ATOM 782 N N . ALA A 1 103 ? -3.219 3.645 17.425 1.00 88.06 103 ALA A N 1
ATOM 783 C CA . ALA A 1 103 ? -3.087 5.054 17.765 1.00 88.06 103 ALA A CA 1
ATOM 784 C C . ALA A 1 103 ? -3.545 5.328 19.203 1.00 88.06 103 ALA A C 1
ATOM 786 O O . ALA A 1 103 ? -4.580 4.834 19.651 1.00 88.06 103 ALA A O 1
ATOM 787 N N . ARG A 1 104 ? -2.796 6.168 19.919 1.00 89.00 104 ARG A N 1
ATOM 788 C CA . ARG A 1 104 ? -3.140 6.591 21.279 1.00 89.00 104 ARG A CA 1
ATOM 789 C C . ARG A 1 104 ? -4.164 7.719 21.234 1.00 89.00 104 ARG A C 1
ATOM 791 O O . ARG A 1 104 ? -3.880 8.792 20.714 1.00 89.00 104 ARG A O 1
ATOM 798 N N . VAL A 1 105 ? -5.333 7.484 21.816 1.00 86.69 105 VAL A N 1
ATOM 799 C CA . VAL A 1 105 ? -6.434 8.444 21.904 1.00 86.69 105 VAL A CA 1
ATOM 800 C C . VAL A 1 105 ? -6.584 8.897 23.351 1.00 86.69 105 VAL A C 1
ATOM 802 O O . VAL A 1 105 ? -6.631 8.081 24.269 1.00 86.69 105 VAL A O 1
ATOM 805 N N . PHE A 1 106 ? -6.653 10.208 23.565 1.00 85.62 106 PHE A N 1
ATOM 806 C CA . PHE A 1 106 ? -6.951 10.784 24.873 1.00 85.62 106 PHE A CA 1
ATOM 807 C C . PHE A 1 106 ? -8.465 10.908 25.027 1.00 85.62 106 PHE A C 1
ATOM 809 O O . PHE A 1 106 ? -9.094 11.704 24.329 1.00 85.62 106 PHE A O 1
ATOM 816 N N . LEU A 1 107 ? -9.043 10.122 25.934 1.00 83.12 107 LEU A N 1
ATOM 817 C CA . LEU A 1 107 ? -10.470 10.146 26.246 1.00 83.12 107 LEU A CA 1
ATOM 818 C C . LEU A 1 107 ? -10.694 10.659 27.670 1.00 83.12 107 LEU A C 1
ATOM 820 O O . LEU A 1 107 ? -9.941 10.338 28.594 1.00 83.12 107 LEU A O 1
ATOM 824 N N . GLY A 1 108 ? -11.753 11.448 27.859 1.00 77.12 108 GLY A N 1
ATOM 825 C CA . GLY A 1 108 ? -12.304 11.683 29.194 1.00 77.12 108 GLY A CA 1
ATOM 826 C C . GLY A 1 108 ? -12.864 10.381 29.774 1.00 77.12 108 GLY A C 1
ATOM 827 O O . GLY A 1 108 ? -13.167 9.450 29.027 1.00 77.12 108 GLY A O 1
ATOM 828 N N . ALA A 1 109 ? -13.002 10.291 31.100 1.00 69.19 109 ALA A N 1
ATOM 829 C CA . ALA A 1 109 ? -13.642 9.123 31.700 1.00 69.19 109 ALA A CA 1
ATOM 830 C C . ALA A 1 109 ? -15.047 8.935 31.113 1.00 69.19 109 ALA A C 1
ATOM 832 O O . ALA A 1 109 ? -15.813 9.893 31.035 1.00 69.19 109 ALA A O 1
ATOM 833 N N . GLU A 1 110 ? -15.342 7.702 30.692 1.00 69.94 110 GLU A N 1
ATOM 834 C CA . GLU A 1 110 ? -16.651 7.290 30.167 1.00 69.94 110 GLU A CA 1
ATOM 835 C C . GLU A 1 110 ? -17.047 7.952 28.832 1.00 69.94 110 GLU A C 1
ATOM 837 O O . GLU A 1 110 ? -18.226 8.001 28.493 1.00 69.94 110 GLU A O 1
ATOM 842 N N . GLN A 1 111 ? -16.076 8.446 28.054 1.00 79.38 111 GLN A N 1
ATOM 843 C CA . GLN A 1 111 ? -16.320 8.961 26.704 1.00 79.38 111 GLN A CA 1
ATOM 844 C C . GLN A 1 111 ? -15.933 7.953 25.622 1.00 79.38 111 GLN A C 1
ATOM 846 O O . GLN A 1 111 ? -14.968 7.199 25.757 1.00 79.38 111 GLN A O 1
ATOM 851 N N . GLU A 1 112 ? -16.676 8.002 24.520 1.00 85.38 112 GLU A N 1
ATOM 852 C CA . GLU A 1 112 ? -16.326 7.393 23.244 1.00 85.38 112 GLU A CA 1
ATOM 853 C C . GLU A 1 112 ? -15.927 8.497 22.254 1.00 85.38 112 GLU A C 1
ATOM 855 O O . GLU A 1 112 ? -16.583 9.537 22.167 1.00 85.38 112 GLU A O 1
ATOM 860 N N . LYS A 1 113 ? -14.820 8.305 21.533 1.00 86.25 113 LYS A N 1
ATOM 861 C CA . LYS A 1 113 ? -14.376 9.217 20.468 1.00 86.25 113 LYS A CA 1
ATOM 862 C C . LYS A 1 113 ? -13.985 8.399 19.251 1.00 86.25 113 LYS A C 1
ATOM 864 O O . LYS A 1 113 ? -13.417 7.315 19.369 1.00 86.25 113 LYS A O 1
ATOM 869 N N . GLU A 1 114 ? -14.261 8.941 18.078 1.00 90.44 114 GLU A N 1
ATOM 870 C CA . GLU A 1 114 ? -13.772 8.383 16.827 1.00 90.44 114 GLU A CA 1
ATOM 871 C C . GLU A 1 114 ? -12.252 8.585 16.713 1.00 90.44 114 GLU A C 1
ATOM 873 O O . GLU A 1 114 ? -11.721 9.663 16.997 1.00 90.44 114 GLU A O 1
ATOM 878 N N . CYS A 1 115 ? -11.537 7.527 16.340 1.00 89.19 115 CYS A N 1
ATOM 879 C CA . CYS A 1 115 ? -10.107 7.568 16.096 1.00 89.19 115 CYS A CA 1
ATOM 880 C C . CYS A 1 115 ? -9.820 8.416 14.858 1.00 89.19 115 CYS A C 1
ATOM 882 O O . CYS A 1 115 ? -10.235 8.069 13.755 1.00 89.19 115 CYS A O 1
ATOM 884 N N . GLU A 1 116 ? -9.014 9.461 15.029 1.00 88.69 116 GLU A N 1
ATOM 885 C CA . GLU A 1 116 ? -8.661 10.419 13.970 1.00 88.69 116 GLU A CA 1
ATOM 886 C C . GLU A 1 116 ? -7.904 9.783 12.791 1.00 88.69 116 GLU A C 1
ATOM 888 O O . GLU A 1 116 ? -7.831 10.371 11.718 1.00 88.69 116 GLU A O 1
ATOM 893 N N . TYR A 1 117 ? -7.362 8.574 12.972 1.00 83.75 117 TYR A N 1
ATOM 894 C CA . TYR A 1 117 ? -6.553 7.890 11.962 1.00 83.75 117 TYR A CA 1
ATOM 895 C C . TYR A 1 117 ? -7.321 6.842 11.154 1.00 83.75 117 TYR A C 1
ATOM 897 O O . TYR A 1 117 ? -7.051 6.676 9.971 1.00 83.75 117 TYR A O 1
ATOM 905 N N . CYS A 1 118 ? -8.245 6.105 11.775 1.00 89.44 118 CYS A N 1
ATOM 906 C CA . CYS A 1 118 ? -8.939 4.994 11.109 1.00 89.44 118 CYS A CA 1
ATOM 907 C C . CYS A 1 118 ? -10.468 5.074 11.175 1.00 89.44 118 CYS A C 1
ATOM 909 O O . CYS A 1 118 ? -11.135 4.181 10.663 1.00 89.44 118 CYS A O 1
ATOM 911 N N . GLY A 1 119 ? -11.031 6.104 11.813 1.00 88.38 119 GLY A N 1
ATOM 912 C CA . GLY A 1 119 ? -12.480 6.277 11.931 1.00 88.38 119 GLY A CA 1
ATOM 913 C C . GLY A 1 119 ? -13.160 5.293 12.891 1.00 88.38 119 GLY A C 1
ATOM 914 O O . GLY A 1 119 ? -14.381 5.269 12.986 1.00 88.38 119 GLY A O 1
ATOM 915 N N . ASN A 1 120 ? -12.405 4.454 13.608 1.00 88.12 120 ASN A N 1
ATOM 916 C CA . ASN A 1 120 ? -12.993 3.515 14.563 1.00 88.12 120 ASN A CA 1
ATOM 917 C C . ASN A 1 120 ? -13.355 4.207 15.874 1.00 88.12 120 ASN A C 1
ATOM 919 O O . ASN A 1 120 ? -12.558 4.969 16.417 1.00 88.12 120 ASN A O 1
ATOM 923 N N . VAL A 1 121 ? -14.514 3.870 16.435 1.00 90.12 121 VAL A N 1
ATOM 924 C CA . VAL A 1 121 ? -14.924 4.343 17.762 1.00 90.12 121 VAL A CA 1
ATOM 925 C C . VAL A 1 121 ? -14.065 3.675 18.837 1.00 90.12 121 VAL A C 1
ATOM 927 O O . VAL A 1 121 ? -13.937 2.450 18.876 1.00 90.12 121 VAL A O 1
ATOM 930 N N . VAL A 1 122 ? -13.460 4.490 19.698 1.00 88.12 122 VAL A N 1
ATOM 931 C CA . VAL A 1 122 ? -12.630 4.060 20.827 1.00 88.12 122 VAL A CA 1
ATOM 932 C C . VAL A 1 122 ? -13.292 4.520 22.121 1.00 88.12 122 VAL A C 1
ATOM 934 O O . VAL A 1 122 ? -13.694 5.678 22.228 1.00 88.12 122 VAL A O 1
ATOM 937 N N . CYS A 1 123 ? -13.384 3.620 23.099 1.00 83.88 123 CYS A N 1
ATOM 938 C CA . CYS A 1 123 ? -14.010 3.870 24.399 1.00 83.88 123 CYS A CA 1
ATOM 939 C C . CYS A 1 123 ? -12.967 3.821 25.531 1.00 83.88 123 CYS A C 1
ATOM 941 O O . CYS A 1 123 ? -11.969 3.104 25.416 1.00 83.88 123 CYS A O 1
ATOM 943 N N . ALA A 1 124 ? -13.197 4.607 26.591 1.00 74.81 124 ALA A N 1
ATOM 944 C CA . ALA A 1 124 ? -12.316 4.752 27.761 1.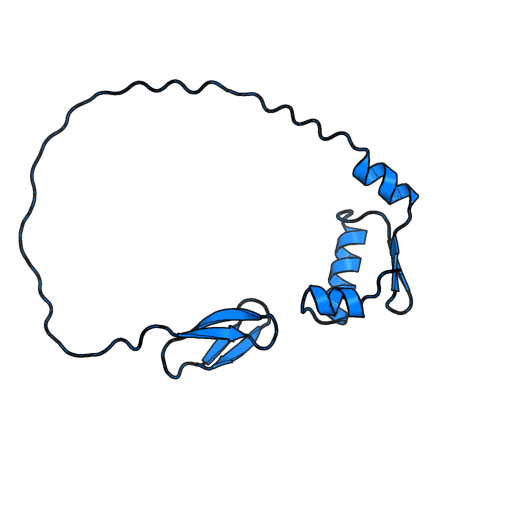00 74.81 124 ALA A CA 1
ATOM 945 C C . ALA A 1 124 ? -12.349 3.583 28.764 1.00 74.81 124 ALA A C 1
ATOM 947 O O . ALA A 1 124 ? -13.370 2.862 28.815 1.00 74.81 124 ALA A O 1
#

Organism: NCBI:txid297318

Radius of gyration: 26.6 Å; Cα contacts (8 Å, |Δi|>4): 126; chains: 1; bounding box: 43×59×58 Å

Nearest PDB structures (foldseek):
  5y2v-assembly1_C  TM=6.813E-01  e=2.540E+00  Synechocystis sp. PCC 6803 substr. Kazusa
  3szp-assembly1_A-2  TM=6.681E-01  e=3.314E+00  Vibrio cholerae
  2esn-assembly1_A  TM=6.999E-01  e=4.045E+00  Pseudomonas aeruginosa

Mean predicted aligned error: 19.37 Å

pLDDT: mean 74.68, std 19.12, range [36.16, 95.62]